Protein AF-A0A6B2UIZ3-F1 (afdb_monomer)

pLDDT: mean 94.84, std 8.5, range [46.62, 98.62]

Foldseek 3Di:
DPDPDQQFDDFDQADLQQQDGNVDGCAGRNRDGPQDQQQQLRDTRPPQPVDLVSSVVSNVVCVVVVSHGNNVVPQDPPDDSVVSNVNNDPRSD

Radius of gyration: 14.39 Å; Cα contacts (8 Å, |Δi|>4): 149; chains: 1; bounding box: 36×18×50 Å

Mean predicted aligned error: 3.67 Å

Sequence (93 aa):
MAREEWPVVPVEEICRVCGLDGDGALWDAYGAPQYHLCPCCGVAAGLGDVDREYVTSNRAAWLASGGEWKEPGFRPAGWSREEQLAQIPERWR

Structure (mmCIF, N/CA/C/O backbone):
data_AF-A0A6B2UIZ3-F1
#
_entry.id   AF-A0A6B2UIZ3-F1
#
loop_
_atom_site.group_PDB
_atom_site.id
_atom_site.type_symbol
_atom_site.label_atom_id
_atom_site.label_alt_id
_atom_site.label_comp_id
_atom_site.label_asym_id
_atom_site.label_entity_id
_atom_site.label_seq_id
_atom_site.pdbx_PDB_ins_code
_atom_site.Cartn_x
_atom_site.Cartn_y
_atom_site.Cartn_z
_atom_site.occupancy
_atom_site.B_iso_or_equiv
_atom_site.auth_seq_id
_atom_site.auth_comp_id
_atom_site.auth_asym_id
_atom_site.auth_atom_id
_atom_site.pdbx_PDB_model_num
ATOM 1 N N . MET A 1 1 ? 17.627 -5.833 -37.592 1.00 46.62 1 MET A N 1
ATOM 2 C CA . MET A 1 1 ? 16.836 -5.154 -36.548 1.00 46.62 1 MET A CA 1
ATOM 3 C C . MET A 1 1 ? 16.725 -6.125 -35.385 1.00 46.62 1 MET A C 1
ATOM 5 O O . MET A 1 1 ? 15.951 -7.069 -35.483 1.00 46.62 1 MET A O 1
ATOM 9 N N . ALA A 1 2 ? 17.583 -6.005 -34.370 1.00 56.41 2 ALA A N 1
ATOM 10 C CA . ALA A 1 2 ? 17.412 -6.795 -33.153 1.00 56.41 2 ALA A CA 1
ATOM 11 C C . ALA A 1 2 ? 16.134 -6.293 -32.472 1.00 56.41 2 ALA A C 1
ATOM 13 O O . ALA A 1 2 ? 15.961 -5.085 -32.329 1.00 56.41 2 ALA A O 1
ATOM 14 N N . ARG A 1 3 ? 15.200 -7.191 -32.154 1.00 63.97 3 ARG A N 1
ATOM 15 C CA . ARG A 1 3 ? 14.045 -6.834 -31.327 1.00 63.97 3 ARG A CA 1
ATOM 16 C C . ARG A 1 3 ? 14.617 -6.624 -29.929 1.00 63.97 3 ARG A C 1
ATOM 18 O O . ARG A 1 3 ? 15.154 -7.570 -29.368 1.00 63.97 3 ARG A O 1
ATOM 25 N N . GLU A 1 4 ? 14.602 -5.396 -29.429 1.00 70.00 4 GLU A N 1
ATOM 26 C CA . GLU A 1 4 ? 14.954 -5.132 -28.034 1.00 70.00 4 GLU A CA 1
ATOM 27 C C . GLU A 1 4 ? 13.906 -5.819 -27.154 1.00 70.00 4 GLU A C 1
ATOM 29 O O . GLU A 1 4 ? 12.751 -5.400 -27.082 1.00 70.00 4 GLU A O 1
ATOM 34 N N . GLU A 1 5 ? 14.293 -6.947 -26.563 1.00 79.69 5 GLU A N 1
ATOM 35 C CA . GLU A 1 5 ? 13.489 -7.666 -25.583 1.00 79.69 5 GLU A CA 1
ATOM 36 C C . GLU A 1 5 ? 13.657 -6.951 -24.241 1.00 79.69 5 GLU A C 1
ATOM 38 O O . GLU A 1 5 ? 14.701 -7.042 -23.596 1.00 79.69 5 GLU A O 1
ATOM 43 N N . TRP A 1 6 ? 12.646 -6.176 -23.846 1.00 75.81 6 TRP A N 1
ATOM 44 C CA . TRP A 1 6 ? 12.629 -5.523 -22.540 1.00 75.81 6 TRP A CA 1
ATOM 45 C C . TRP A 1 6 ? 12.474 -6.580 -21.442 1.00 75.81 6 TRP A C 1
ATOM 47 O O . TRP A 1 6 ? 11.652 -7.489 -21.595 1.00 75.81 6 TRP A O 1
ATOM 57 N N . PRO A 1 7 ? 13.237 -6.487 -20.337 1.00 84.38 7 PRO A N 1
ATOM 58 C CA . PRO A 1 7 ? 13.083 -7.417 -19.232 1.00 84.38 7 PRO A CA 1
ATOM 59 C C . PRO A 1 7 ? 11.677 -7.277 -18.650 1.00 84.38 7 PRO A C 1
ATOM 61 O O . PRO A 1 7 ? 11.263 -6.183 -18.269 1.00 84.38 7 PRO A O 1
ATOM 64 N N . VAL A 1 8 ? 10.954 -8.394 -18.584 1.00 91.69 8 VAL A N 1
ATOM 65 C CA . VAL A 1 8 ? 9.653 -8.448 -17.917 1.00 91.69 8 VAL A CA 1
ATOM 66 C C . VAL A 1 8 ? 9.842 -8.714 -16.425 1.00 91.69 8 VAL A C 1
ATOM 68 O O . VAL A 1 8 ? 10.675 -9.528 -16.023 1.00 91.69 8 VAL A O 1
ATOM 71 N N . VAL A 1 9 ? 9.062 -8.027 -15.600 1.00 92.06 9 VAL A N 1
ATOM 72 C CA . VAL A 1 9 ? 8.981 -8.209 -14.148 1.00 92.06 9 VAL A CA 1
ATOM 73 C C . VAL A 1 9 ? 7.610 -8.783 -13.771 1.00 92.06 9 VAL A C 1
ATOM 75 O O . VAL A 1 9 ? 6.674 -8.716 -14.569 1.00 92.06 9 VAL A O 1
ATOM 78 N N . PRO A 1 10 ? 7.451 -9.374 -12.575 1.00 94.62 10 PRO A N 1
ATOM 79 C CA . PRO A 1 10 ? 6.140 -9.818 -12.116 1.00 94.62 10 PRO A CA 1
ATOM 80 C C . PRO A 1 10 ? 5.149 -8.652 -12.004 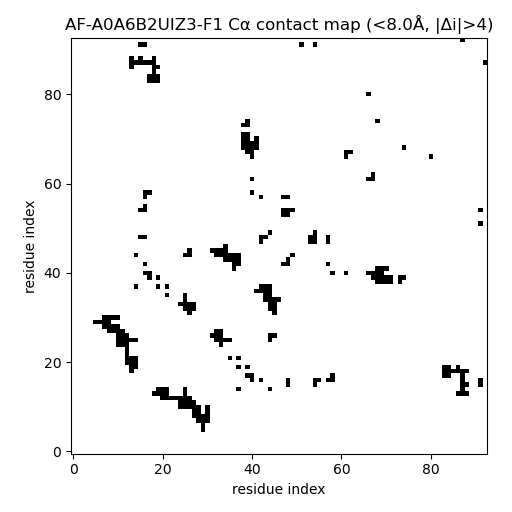1.00 94.62 10 PRO A C 1
ATOM 82 O O . PRO A 1 10 ? 5.481 -7.627 -11.408 1.00 94.62 10 PRO A O 1
ATOM 85 N N . VAL A 1 11 ? 3.933 -8.852 -12.520 1.00 97.00 11 VAL A N 1
ATOM 86 C CA . VAL A 1 11 ? 2.789 -7.953 -12.298 1.00 97.00 11 VAL A CA 1
ATOM 87 C C . VAL A 1 11 ? 2.472 -7.908 -10.803 1.00 97.00 11 VAL A C 1
ATOM 89 O O . VAL A 1 11 ? 2.529 -8.932 -10.117 1.00 97.00 11 VAL A O 1
ATOM 92 N N . GLU A 1 12 ? 2.140 -6.727 -10.289 1.00 97.94 12 GLU A N 1
ATOM 93 C CA . GLU A 1 12 ? 1.710 -6.547 -8.902 1.00 97.94 12 GLU A CA 1
ATOM 94 C C . GLU A 1 12 ? 0.284 -6.027 -8.863 1.00 97.94 12 GLU A C 1
ATOM 96 O O . GLU A 1 12 ? 0.003 -4.959 -9.398 1.00 97.94 12 GLU A O 1
ATOM 101 N N . GLU A 1 13 ? -0.588 -6.760 -8.182 1.00 98.31 13 GLU A N 1
ATOM 102 C CA . GLU A 1 13 ? -2.008 -6.418 -8.013 1.00 98.31 13 GLU A CA 1
ATOM 103 C C . GLU A 1 13 ? -2.324 -6.041 -6.560 1.00 98.31 13 GLU A C 1
ATOM 105 O O . GLU A 1 13 ? -3.376 -5.497 -6.258 1.00 98.31 13 GLU A O 1
ATOM 110 N N . ILE A 1 14 ? -1.379 -6.270 -5.642 1.00 98.50 14 ILE A N 1
ATOM 111 C CA . IL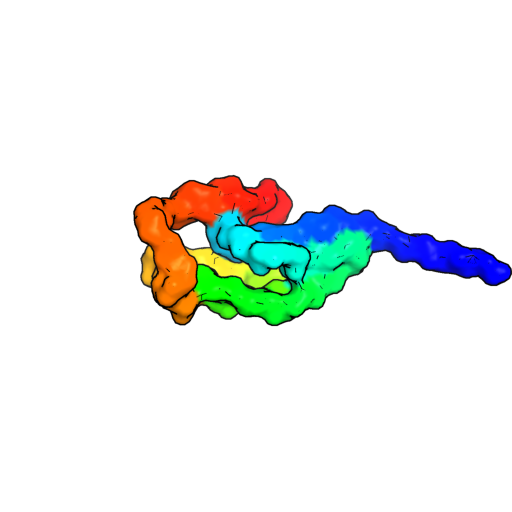E A 1 14 ? -1.546 -5.983 -4.219 1.00 98.50 14 ILE A CA 1
ATOM 112 C C . ILE A 1 14 ? -0.931 -4.632 -3.878 1.00 98.50 14 ILE A C 1
ATOM 114 O O . ILE A 1 14 ? 0.241 -4.370 -4.166 1.00 98.50 14 ILE A O 1
ATOM 118 N N . CYS A 1 15 ? -1.700 -3.782 -3.197 1.00 98.50 15 CYS A N 1
ATOM 119 C CA . CYS A 1 15 ? -1.215 -2.512 -2.686 1.00 98.50 15 CYS A CA 1
ATOM 120 C C . CYS A 1 15 ? -0.022 -2.753 -1.758 1.00 98.50 15 CYS A C 1
ATOM 122 O O . CYS A 1 15 ? -0.161 -3.309 -0.666 1.00 98.50 15 CYS A O 1
ATOM 124 N N . ARG A 1 16 ? 1.152 -2.264 -2.165 1.00 98.44 16 ARG A N 1
ATOM 125 C CA . ARG A 1 16 ? 2.404 -2.437 -1.419 1.00 98.44 16 ARG A CA 1
ATOM 126 C C . ARG A 1 16 ? 2.310 -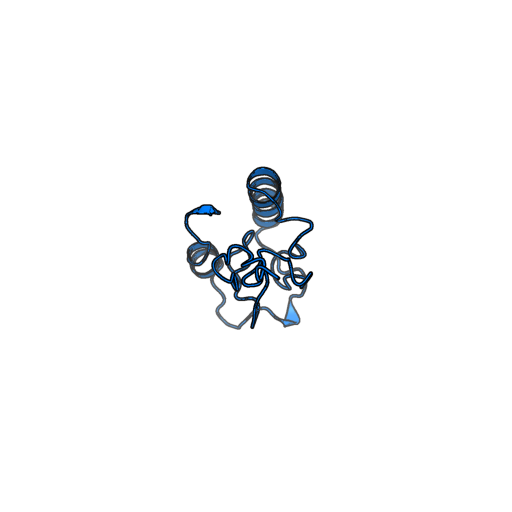1.890 0.005 1.00 98.44 16 ARG A C 1
ATOM 128 O O . ARG A 1 16 ? 2.963 -2.409 0.900 1.00 98.44 16 ARG A O 1
ATOM 135 N N . VAL A 1 17 ? 1.487 -0.864 0.235 1.00 98.62 17 VAL A N 1
ATOM 136 C CA . VAL A 1 17 ? 1.351 -0.179 1.529 1.00 98.62 17 VAL A CA 1
ATOM 137 C C . VAL A 1 17 ? 0.460 -0.943 2.503 1.00 98.62 17 VAL A C 1
ATOM 139 O O . VAL A 1 17 ? 0.871 -1.172 3.637 1.00 98.62 17 VAL A O 1
ATOM 142 N N . CYS A 1 18 ? -0.743 -1.344 2.091 1.00 98.44 18 CYS A N 1
ATOM 143 C CA . CYS A 1 18 ? -1.748 -1.876 3.020 1.00 98.44 18 CYS A CA 1
ATOM 144 C C . CYS A 1 18 ? -2.222 -3.298 2.717 1.00 98.44 18 CYS A C 1
ATOM 146 O O . CYS A 1 18 ? -2.980 -3.836 3.518 1.00 98.44 18 CYS A O 1
ATOM 148 N N . GLY A 1 19 ? -1.808 -3.891 1.595 1.00 98.25 19 GLY A N 1
ATOM 149 C CA . GLY A 1 19 ? -2.161 -5.258 1.214 1.00 98.25 19 GLY A CA 1
ATOM 150 C C . GLY A 1 19 ? -3.547 -5.434 0.587 1.00 98.25 19 GLY A C 1
ATOM 151 O O . GLY A 1 19 ? -3.956 -6.560 0.342 1.00 98.25 19 GLY A O 1
ATOM 152 N N . LEU A 1 20 ? -4.288 -4.352 0.325 1.00 98.38 20 LEU A N 1
ATOM 153 C CA . LEU A 1 20 ? -5.551 -4.449 -0.411 1.00 98.38 20 LEU A CA 1
ATOM 154 C C . LEU A 1 20 ? -5.291 -4.889 -1.864 1.00 98.38 20 LEU A C 1
ATOM 156 O O . LEU A 1 20 ? -4.369 -4.365 -2.492 1.00 98.38 20 LEU A O 1
ATOM 160 N N . ASP A 1 21 ? -6.112 -5.802 -2.380 1.00 97.62 21 ASP A N 1
ATOM 161 C CA . ASP A 1 21 ? -6.165 -6.135 -3.807 1.00 97.62 21 ASP A CA 1
ATOM 162 C C . ASP A 1 21 ? -6.636 -4.920 -4.629 1.00 97.62 21 ASP A C 1
ATOM 164 O O . ASP A 1 21 ? -7.547 -4.196 -4.227 1.00 97.62 21 ASP A O 1
ATOM 168 N N . GLY A 1 22 ? -5.958 -4.643 -5.738 1.00 95.69 22 GLY A N 1
ATOM 169 C CA . GLY A 1 22 ? -6.224 -3.508 -6.615 1.00 95.69 22 GLY A CA 1
ATOM 170 C C . GLY A 1 22 ? -7.337 -3.734 -7.640 1.00 95.69 22 GLY A C 1
ATOM 171 O O . GLY A 1 22 ? -7.590 -2.817 -8.419 1.00 95.69 22 GLY A O 1
ATOM 172 N N . ASP A 1 23 ? -7.960 -4.917 -7.673 1.00 94.88 23 ASP A N 1
ATOM 173 C CA . ASP A 1 23 ? -8.885 -5.375 -8.720 1.00 94.88 23 ASP A CA 1
ATOM 174 C C . ASP A 1 23 ? -8.256 -5.307 -10.130 1.00 94.88 23 ASP A C 1
ATOM 176 O O . ASP A 1 23 ? -8.915 -5.028 -11.136 1.00 94.88 23 ASP A O 1
ATOM 180 N N . GLY A 1 24 ? -6.942 -5.546 -10.197 1.00 95.56 24 GLY A N 1
ATOM 181 C CA . GLY A 1 24 ? -6.130 -5.489 -11.408 1.00 95.56 24 GLY A CA 1
ATOM 182 C C . GLY A 1 24 ? -4.692 -5.045 -11.143 1.00 95.56 24 GLY A C 1
ATOM 183 O O . GLY A 1 24 ? -4.269 -4.840 -10.004 1.00 95.56 24 GLY A O 1
ATOM 184 N N . ALA A 1 25 ? -3.922 -4.884 -12.222 1.00 97.06 25 ALA A N 1
ATOM 185 C CA . ALA A 1 25 ? -2.524 -4.480 -12.132 1.00 97.06 25 ALA A CA 1
ATOM 186 C C . ALA A 1 25 ? -2.381 -3.078 -11.513 1.00 97.06 25 ALA A C 1
ATOM 188 O O . ALA A 1 25 ? -2.899 -2.092 -12.028 1.00 97.06 25 ALA A O 1
ATOM 189 N N . LEU A 1 26 ? -1.604 -2.980 -10.439 1.00 98.06 26 LEU A N 1
ATOM 190 C CA . LEU A 1 26 ? -1.075 -1.728 -9.896 1.00 98.06 26 LEU A CA 1
ATOM 191 C C . LEU A 1 26 ? 0.298 -1.416 -10.494 1.00 98.06 26 LEU A C 1
ATOM 193 O O . LEU A 1 26 ? 0.636 -0.248 -10.684 1.00 98.06 26 LEU A O 1
ATOM 197 N N . TRP A 1 27 ? 1.064 -2.462 -10.810 1.00 97.81 27 TRP A N 1
ATOM 198 C CA . TRP A 1 27 ? 2.326 -2.411 -11.541 1.00 97.81 27 TRP A CA 1
ATOM 199 C C . TRP A 1 27 ? 2.319 -3.488 -12.623 1.00 97.81 27 TRP A C 1
ATOM 201 O O . TRP A 1 27 ? 2.015 -4.646 -12.336 1.00 97.81 27 TRP A O 1
ATOM 211 N N . ASP A 1 28 ? 2.619 -3.112 -13.863 1.00 96.62 28 ASP A N 1
ATOM 212 C CA . ASP A 1 28 ? 2.560 -4.029 -15.000 1.00 96.62 28 ASP A CA 1
ATOM 213 C C . ASP A 1 28 ? 3.830 -4.879 -15.166 1.00 96.62 28 ASP A C 1
ATOM 215 O O . ASP A 1 28 ? 4.797 -4.786 -14.405 1.00 96.62 28 ASP A O 1
ATOM 219 N N . ALA A 1 29 ? 3.832 -5.714 -16.207 1.00 96.44 29 ALA A N 1
ATOM 220 C CA . ALA A 1 29 ? 4.936 -6.615 -16.513 1.00 96.44 29 ALA A CA 1
ATOM 221 C C . ALA A 1 29 ? 6.227 -5.900 -16.952 1.00 96.44 29 ALA A C 1
ATOM 223 O O . ALA A 1 29 ? 7.245 -6.558 -17.132 1.00 96.44 29 ALA A O 1
ATOM 224 N N . TYR A 1 30 ? 6.216 -4.579 -17.124 1.00 94.75 30 TYR A N 1
ATOM 225 C CA . TYR A 1 30 ? 7.393 -3.762 -17.428 1.00 94.75 30 TYR A CA 1
ATOM 226 C C . TYR A 1 30 ? 7.820 -2.906 -16.230 1.00 94.75 30 TYR A C 1
ATOM 228 O O . TYR A 1 30 ? 8.745 -2.102 -16.336 1.00 94.75 30 TYR A O 1
ATOM 236 N N . GLY A 1 31 ? 7.164 -3.083 -15.078 1.00 94.00 31 GLY A N 1
ATOM 237 C CA . GLY A 1 31 ? 7.429 -2.321 -13.866 1.00 94.00 31 GLY A CA 1
ATOM 238 C C . GLY A 1 31 ? 6.871 -0.903 -13.926 1.00 94.00 31 GLY A C 1
ATOM 239 O O . GLY A 1 31 ? 7.315 -0.057 -13.150 1.00 94.00 31 GLY A O 1
ATOM 240 N N . ALA A 1 32 ? 5.922 -0.626 -14.823 1.00 96.25 32 ALA A N 1
ATOM 241 C CA . ALA A 1 32 ? 5.256 0.663 -14.889 1.00 96.25 32 ALA A CA 1
ATOM 242 C C . ALA A 1 32 ? 4.037 0.686 -13.948 1.00 96.25 32 ALA A C 1
ATOM 244 O O . ALA A 1 32 ? 3.198 -0.225 -13.989 1.00 96.25 32 ALA A O 1
ATOM 245 N N . PRO A 1 33 ? 3.909 1.720 -13.101 1.00 97.75 33 PRO A N 1
ATOM 246 C CA . PRO A 1 33 ? 2.750 1.874 -12.240 1.00 97.75 33 PRO A CA 1
ATOM 247 C C . PRO A 1 33 ? 1.515 2.267 -13.056 1.00 97.75 33 PRO A C 1
ATOM 249 O O . PRO A 1 33 ? 1.600 3.040 -14.007 1.00 97.75 33 PRO A O 1
ATOM 252 N N . GLN A 1 34 ? 0.350 1.789 -12.634 1.00 97.44 34 GLN A N 1
ATOM 253 C CA . GLN A 1 34 ? -0.940 2.118 -13.249 1.00 97.44 34 GLN A CA 1
ATOM 254 C C . GLN A 1 34 ? -1.625 3.326 -12.586 1.00 97.44 34 GLN A C 1
ATOM 256 O O . GLN A 1 34 ? -2.743 3.688 -12.940 1.00 97.44 34 GLN A O 1
ATOM 261 N N . TYR A 1 35 ? -0.962 3.963 -11.612 1.00 97.25 35 TYR A N 1
ATOM 262 C CA . TYR A 1 35 ? -1.431 5.162 -10.904 1.00 97.25 35 TYR A CA 1
ATOM 263 C C . TYR A 1 35 ? -2.802 5.033 -10.222 1.00 97.25 35 TYR A C 1
ATOM 265 O O . TYR A 1 35 ? -3.424 6.036 -9.866 1.00 97.25 35 TYR A O 1
ATOM 273 N N . HIS A 1 36 ? -3.262 3.803 -9.983 1.00 96.38 36 HIS A N 1
ATOM 274 C CA . HIS A 1 36 ? -4.482 3.544 -9.231 1.00 96.38 36 HIS A CA 1
ATOM 275 C C . HIS A 1 36 ? -4.340 4.011 -7.781 1.00 96.38 36 HIS A C 1
ATOM 277 O O . HIS A 1 36 ? -3.348 3.722 -7.106 1.00 96.38 36 HIS A O 1
ATOM 283 N N . LEU A 1 37 ? -5.356 4.737 -7.311 1.00 97.88 37 LEU A N 1
ATOM 284 C CA . LEU A 1 37 ? -5.471 5.182 -5.929 1.00 97.88 37 LEU A CA 1
ATOM 285 C C . LEU A 1 37 ? -6.066 4.057 -5.082 1.00 97.88 37 LEU A C 1
ATOM 287 O O . LEU A 1 37 ? -7.188 3.624 -5.329 1.00 97.88 37 LEU A O 1
ATOM 291 N N . CYS A 1 38 ? -5.341 3.610 -4.061 1.00 98.50 38 CYS A N 1
ATOM 292 C CA . CYS A 1 38 ? -5.849 2.600 -3.142 1.00 98.50 38 CYS A CA 1
ATOM 293 C C . CYS A 1 38 ? -6.996 3.180 -2.287 1.00 98.50 38 CYS A C 1
ATOM 295 O O . CYS A 1 38 ? -6.745 4.107 -1.510 1.00 98.50 38 CYS A O 1
ATOM 297 N N . PRO A 1 39 ? -8.226 2.630 -2.334 1.00 98.38 39 PRO A N 1
ATOM 298 C CA . PRO A 1 39 ? -9.350 3.145 -1.545 1.00 98.38 39 PRO A CA 1
ATOM 299 C C . PRO A 1 39 ? -9.185 2.898 -0.036 1.00 98.38 39 PRO A C 1
ATOM 301 O O . PRO A 1 39 ? -9.819 3.572 0.776 1.00 98.38 39 PRO A O 1
ATOM 304 N N . CYS A 1 40 ? -8.313 1.964 0.361 1.00 98.56 40 CYS A N 1
ATOM 305 C CA . CYS A 1 40 ? -7.999 1.716 1.765 1.00 98.56 40 CYS A CA 1
ATOM 306 C C . CYS A 1 40 ? -6.984 2.735 2.306 1.00 98.56 40 CYS A C 1
ATOM 308 O O . CYS A 1 40 ? -7.357 3.594 3.096 1.00 98.56 40 CYS A O 1
ATOM 310 N N . CYS A 1 41 ? -5.718 2.694 1.882 1.00 98.44 41 CYS A N 1
ATOM 311 C CA . CYS A 1 41 ? -4.685 3.568 2.463 1.00 98.44 41 CYS A CA 1
ATOM 312 C C . CYS A 1 41 ? -4.547 4.945 1.795 1.00 98.44 41 CYS A C 1
ATOM 314 O O . CYS A 1 41 ? -3.858 5.812 2.327 1.00 98.44 41 CYS A O 1
ATOM 316 N N . GLY A 1 42 ? -5.169 5.162 0.633 1.00 98.00 42 GLY A N 1
ATOM 317 C CA . GLY A 1 42 ? -5.098 6.427 -0.100 1.00 98.00 42 GLY A CA 1
ATOM 318 C C . GLY A 1 42 ? -3.785 6.676 -0.847 1.00 98.00 42 GLY A C 1
ATOM 319 O O . GLY A 1 42 ? -3.597 7.769 -1.372 1.00 98.00 42 GLY A O 1
ATOM 320 N N . VAL A 1 43 ? -2.873 5.702 -0.912 1.00 98.25 43 VAL A N 1
ATOM 321 C CA . VAL A 1 43 ? -1.644 5.811 -1.712 1.00 98.25 43 VAL A CA 1
ATOM 322 C C . VAL A 1 43 ? -1.922 5.450 -3.169 1.00 98.25 43 VAL A C 1
ATOM 324 O O . VAL A 1 43 ? -2.612 4.470 -3.449 1.00 98.25 43 VAL A O 1
ATOM 327 N N . ALA A 1 44 ? -1.369 6.241 -4.089 1.00 97.94 44 ALA A N 1
ATOM 328 C CA . ALA A 1 44 ? -1.372 5.947 -5.516 1.00 97.94 44 ALA A CA 1
ATOM 329 C C . ALA A 1 44 ? -0.127 5.142 -5.916 1.00 97.94 44 ALA A C 1
ATOM 331 O O . ALA A 1 44 ? 0.995 5.514 -5.542 1.00 97.94 44 ALA A O 1
ATOM 332 N N . ALA A 1 45 ? -0.339 4.082 -6.701 1.00 97.88 45 ALA A N 1
ATOM 333 C CA . ALA A 1 45 ? 0.735 3.276 -7.273 1.00 97.88 45 ALA A CA 1
ATOM 334 C C . ALA A 1 45 ? 1.686 4.152 -8.107 1.00 97.88 45 ALA A C 1
ATOM 336 O O . ALA A 1 45 ? 1.247 4.966 -8.917 1.00 97.88 45 ALA A O 1
ATOM 337 N N . GLY A 1 46 ? 2.992 4.013 -7.913 1.00 97.19 46 GLY A N 1
ATOM 338 C CA . GLY A 1 46 ? 4.012 4.802 -8.599 1.00 97.19 46 GLY A CA 1
ATOM 339 C C . GLY A 1 46 ? 4.301 6.175 -8.002 1.00 97.19 46 GLY A C 1
ATOM 340 O O . GLY A 1 46 ? 5.136 6.885 -8.557 1.00 97.19 46 GLY A O 1
ATOM 341 N N . LEU A 1 47 ? 3.645 6.563 -6.902 1.00 96.44 47 LEU A N 1
ATOM 342 C CA . LEU A 1 47 ? 3.903 7.837 -6.217 1.00 96.44 47 LEU A CA 1
ATOM 343 C C . LEU A 1 47 ? 4.298 7.628 -4.754 1.00 96.44 47 LEU A C 1
ATOM 345 O O . LEU A 1 47 ? 5.382 8.033 -4.349 1.00 96.44 47 LEU A O 1
ATOM 349 N N . GLY A 1 48 ? 3.437 6.986 -3.961 1.00 95.69 48 GLY A N 1
ATOM 350 C CA . GLY A 1 48 ? 3.687 6.759 -2.529 1.00 95.69 48 GLY A CA 1
ATOM 351 C C . GLY A 1 48 ? 4.209 5.361 -2.195 1.00 95.69 48 GLY A C 1
ATOM 352 O O . GLY A 1 48 ? 4.311 5.007 -1.023 1.00 95.69 48 GLY A O 1
ATOM 353 N N . ASP A 1 49 ? 4.504 4.548 -3.206 1.00 97.81 49 ASP A N 1
ATOM 354 C CA . ASP A 1 49 ? 4.915 3.153 -3.051 1.00 97.81 49 ASP A CA 1
ATOM 355 C C . ASP A 1 49 ? 6.075 2.756 -3.986 1.00 97.81 49 ASP A C 1
ATOM 357 O O . ASP A 1 49 ? 6.261 1.574 -4.271 1.00 97.81 49 ASP A O 1
ATOM 361 N N . VAL A 1 50 ? 6.851 3.730 -4.477 1.00 96.31 50 VAL A N 1
ATOM 362 C CA . VAL A 1 50 ? 7.936 3.517 -5.459 1.00 96.31 50 VAL A CA 1
ATOM 363 C C . VAL A 1 50 ? 9.127 2.738 -4.904 1.00 96.31 50 VAL A C 1
ATOM 365 O O . VAL A 1 50 ? 9.776 2.000 -5.642 1.00 96.31 50 VAL A O 1
ATOM 368 N N . ASP A 1 51 ? 9.393 2.865 -3.606 1.00 96.06 51 ASP A N 1
ATOM 369 C CA . ASP A 1 51 ? 10.468 2.169 -2.908 1.00 96.06 51 ASP A CA 1
ATOM 370 C C . ASP A 1 51 ? 10.060 1.793 -1.476 1.00 96.06 51 ASP A C 1
ATOM 372 O O . ASP A 1 51 ? 8.981 2.142 -0.987 1.00 96.06 51 ASP A O 1
ATOM 376 N N . ARG A 1 52 ? 10.933 1.047 -0.788 1.00 96.81 52 ARG A N 1
ATOM 377 C CA . ARG A 1 52 ? 10.647 0.546 0.563 1.00 96.81 52 ARG A CA 1
ATOM 378 C C . ARG A 1 52 ? 10.518 1.655 1.604 1.00 96.81 52 ARG A C 1
ATOM 380 O O . ARG A 1 52 ? 9.785 1.456 2.571 1.00 96.81 52 ARG A O 1
ATOM 387 N N . GLU A 1 53 ? 11.204 2.781 1.445 1.00 97.00 53 GLU A N 1
ATOM 388 C CA . GLU A 1 53 ? 11.143 3.890 2.400 1.00 97.00 53 GLU A CA 1
ATOM 389 C C . GLU A 1 53 ? 9.773 4.571 2.330 1.00 97.00 53 GLU A C 1
ATOM 391 O O . GLU A 1 53 ? 9.095 4.708 3.355 1.00 97.00 53 GLU A O 1
ATOM 396 N N . TYR A 1 54 ? 9.296 4.887 1.122 1.00 97.75 54 TYR A N 1
ATOM 397 C CA . TYR A 1 54 ? 7.947 5.419 0.912 1.00 97.75 54 TYR A CA 1
ATOM 398 C C . TYR A 1 54 ? 6.865 4.422 1.329 1.00 97.75 54 TYR A C 1
ATOM 400 O O . TYR A 1 54 ? 5.923 4.798 2.026 1.00 97.75 54 TYR A O 1
ATOM 408 N N . VAL A 1 55 ? 7.009 3.141 0.977 1.00 98.44 55 VAL A N 1
ATOM 409 C CA . VAL A 1 55 ? 6.052 2.101 1.387 1.00 98.44 55 VAL A CA 1
ATOM 410 C C . VAL A 1 55 ? 5.949 2.020 2.913 1.00 98.44 55 VAL A C 1
ATOM 412 O O . VAL A 1 55 ? 4.845 2.031 3.460 1.00 98.44 55 VAL A O 1
ATOM 415 N N . THR A 1 56 ? 7.085 1.967 3.611 1.00 97.94 56 THR A N 1
ATOM 416 C CA . THR A 1 56 ? 7.122 1.800 5.072 1.00 97.94 56 THR A CA 1
ATOM 417 C C . THR A 1 56 ? 6.592 3.037 5.791 1.00 97.94 56 THR A C 1
ATOM 419 O O . THR A 1 56 ? 5.797 2.911 6.722 1.00 97.94 56 THR A O 1
ATOM 422 N N . SER A 1 57 ? 6.985 4.235 5.352 1.00 98.19 57 SER A N 1
ATOM 423 C CA . SER A 1 57 ? 6.532 5.497 5.950 1.00 98.19 57 SER A CA 1
ATOM 424 C C . SER A 1 57 ? 5.032 5.727 5.752 1.00 98.19 57 SER A C 1
ATOM 426 O O . SER A 1 57 ? 4.330 6.018 6.723 1.00 98.19 57 SER A O 1
ATOM 428 N N . ASN A 1 58 ? 4.504 5.507 4.544 1.00 98.56 58 ASN A N 1
ATOM 429 C CA . ASN A 1 58 ? 3.067 5.613 4.288 1.00 98.56 58 ASN A CA 1
ATOM 430 C C . ASN A 1 58 ? 2.265 4.557 5.055 1.00 98.56 58 ASN A C 1
ATOM 432 O O . ASN A 1 58 ? 1.207 4.868 5.603 1.00 98.56 58 ASN A O 1
ATOM 436 N N . ARG A 1 59 ? 2.776 3.323 5.160 1.00 98.44 59 ARG A N 1
ATOM 437 C CA . ARG A 1 59 ? 2.139 2.280 5.975 1.00 98.44 59 ARG A CA 1
ATOM 438 C C . ARG A 1 59 ? 2.102 2.682 7.441 1.00 98.44 59 ARG A C 1
ATOM 440 O O . ARG A 1 59 ? 1.056 2.557 8.068 1.00 98.44 59 ARG A O 1
ATOM 447 N N . ALA A 1 60 ? 3.211 3.174 7.987 1.00 98.38 60 ALA A N 1
ATOM 448 C CA . ALA A 1 60 ? 3.274 3.624 9.372 1.00 98.38 60 ALA A CA 1
ATOM 449 C C . ALA A 1 60 ? 2.284 4.768 9.639 1.00 98.38 60 ALA A C 1
ATOM 451 O O . ALA A 1 60 ? 1.575 4.729 10.641 1.00 98.38 60 ALA A O 1
ATOM 452 N N . ALA A 1 61 ? 2.179 5.739 8.727 1.00 98.31 61 ALA A N 1
ATOM 453 C CA . ALA A 1 61 ? 1.217 6.835 8.833 1.00 98.31 61 ALA A CA 1
ATOM 454 C C . ALA A 1 61 ? -0.239 6.338 8.815 1.00 98.31 61 ALA A C 1
ATOM 456 O O . ALA A 1 61 ? -1.037 6.732 9.665 1.00 98.31 61 ALA A O 1
ATOM 457 N N . TRP A 1 62 ? -0.573 5.426 7.900 1.00 98.44 62 TRP A N 1
ATOM 458 C CA . TRP A 1 62 ? -1.895 4.801 7.838 1.00 98.44 62 TRP A CA 1
ATOM 459 C C . TRP A 1 62 ? -2.209 3.971 9.092 1.00 98.44 62 TRP A C 1
ATOM 461 O O . TRP A 1 62 ? -3.305 4.047 9.639 1.00 98.44 62 TRP A O 1
ATOM 471 N N . LEU A 1 63 ? -1.244 3.212 9.613 1.00 98.25 63 LEU A N 1
ATOM 472 C CA . LEU A 1 63 ? -1.424 2.462 10.859 1.00 98.25 63 LEU A CA 1
ATOM 473 C C . LEU A 1 63 ? -1.591 3.389 12.069 1.00 98.25 63 LEU A C 1
ATOM 475 O O . LEU A 1 63 ? -2.403 3.097 12.946 1.00 98.25 63 LEU A O 1
ATOM 479 N N . ALA A 1 64 ? -0.874 4.514 12.104 1.00 98.12 64 ALA A N 1
ATOM 480 C CA . ALA A 1 64 ? -0.987 5.515 13.162 1.00 98.12 64 ALA A CA 1
ATOM 481 C C . ALA A 1 64 ? -2.365 6.197 13.192 1.00 98.12 64 ALA A C 1
ATOM 483 O O . ALA A 1 64 ? -2.809 6.598 14.266 1.00 98.12 64 ALA A O 1
ATOM 484 N N . SER A 1 65 ? -3.074 6.274 12.058 1.00 96.19 65 SER A N 1
ATO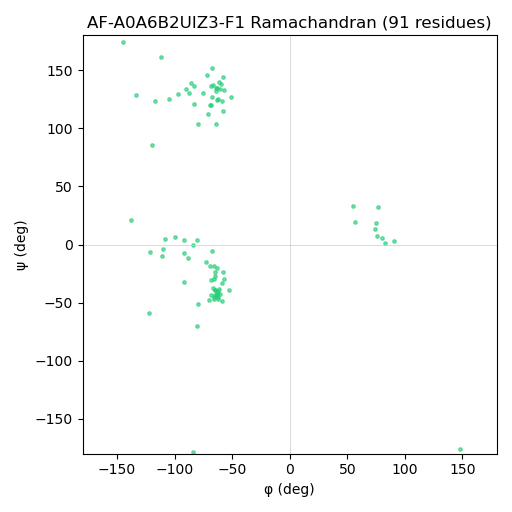M 485 C CA . SER A 1 65 ? -4.476 6.714 12.021 1.00 96.19 65 SER A CA 1
ATOM 486 C C . SER A 1 65 ? -5.477 5.615 12.398 1.00 96.19 65 SER A C 1
ATOM 488 O O . SER A 1 65 ? -6.679 5.832 12.336 1.00 96.19 65 SER A O 1
ATOM 490 N N . GLY A 1 66 ? -5.012 4.424 12.787 1.00 95.94 66 GLY A N 1
ATOM 491 C CA . GLY A 1 66 ? -5.861 3.272 13.096 1.00 95.94 66 GLY A CA 1
ATOM 492 C C . GLY A 1 66 ? -6.146 2.367 11.895 1.00 95.94 66 GLY A C 1
ATOM 493 O O . GLY A 1 66 ? -6.844 1.363 12.040 1.00 95.94 66 GLY A O 1
ATOM 494 N N . GLY A 1 67 ? -5.567 2.654 10.729 1.00 95.50 67 GLY A N 1
ATOM 495 C CA . GLY A 1 67 ? -5.869 1.950 9.488 1.00 95.50 67 GLY A CA 1
ATOM 496 C C . GLY A 1 67 ? -7.201 2.390 8.879 1.00 95.50 67 GLY A C 1
ATOM 497 O O . GLY A 1 67 ? -7.916 1.574 8.293 1.00 95.50 67 GLY A O 1
ATOM 498 N N . GLU A 1 68 ? -7.568 3.660 9.063 1.00 96.25 68 GLU A N 1
ATOM 499 C CA . GLU A 1 68 ? -8.792 4.225 8.498 1.00 96.25 68 GLU A CA 1
ATOM 500 C C . GLU A 1 68 ? -8.788 4.134 6.971 1.00 96.25 68 GLU A C 1
ATOM 502 O O . GLU A 1 68 ? -7.774 4.369 6.313 1.00 96.25 68 GLU A O 1
ATOM 507 N N . TRP A 1 69 ? -9.941 3.768 6.411 1.00 98.38 69 TRP A N 1
ATOM 508 C CA . TRP A 1 69 ? -10.119 3.708 4.967 1.00 98.38 69 TRP A CA 1
ATOM 509 C C . TRP A 1 69 ? -10.260 5.116 4.406 1.00 98.38 69 TRP A C 1
ATOM 511 O O . TRP A 1 69 ? -11.092 5.890 4.881 1.00 98.38 69 TRP A O 1
ATOM 521 N N . LYS A 1 70 ? -9.486 5.427 3.365 1.00 98.19 70 LYS A N 1
ATOM 522 C CA . LYS A 1 70 ? -9.584 6.700 2.654 1.00 98.19 70 LYS A CA 1
ATOM 523 C C . LYS A 1 70 ? -10.960 6.882 2.018 1.00 98.19 70 LYS A C 1
ATOM 525 O O . LYS A 1 70 ? -11.500 7.982 2.071 1.00 98.19 70 LYS A O 1
ATOM 530 N N . GLU A 1 71 ? -11.520 5.797 1.489 1.00 97.81 71 GLU A N 1
ATOM 531 C CA . GLU A 1 71 ? -12.873 5.716 0.945 1.00 97.81 71 GLU A CA 1
ATOM 532 C C . GLU A 1 71 ? -13.686 4.666 1.728 1.00 97.81 71 GLU A C 1
ATOM 534 O O . GLU A 1 71 ? -13.757 3.498 1.330 1.00 97.81 71 GLU A O 1
ATOM 539 N N . PRO A 1 72 ? -14.315 5.037 2.863 1.00 96.69 72 PRO A N 1
ATOM 540 C CA . PRO A 1 72 ? -14.989 4.084 3.751 1.00 96.69 72 PRO A CA 1
ATOM 541 C C . PRO A 1 72 ? -16.103 3.264 3.090 1.00 96.69 72 PRO A C 1
ATOM 543 O O . PRO A 1 72 ? -16.407 2.170 3.561 1.00 96.69 72 PRO A O 1
ATOM 546 N N . GLY A 1 73 ? -16.698 3.770 2.003 1.00 97.50 73 GLY A N 1
ATOM 547 C CA . GLY A 1 73 ? -17.736 3.073 1.237 1.00 97.50 73 GLY A CA 1
ATOM 548 C C . GLY A 1 73 ? -17.252 1.806 0.524 1.00 97.50 73 GLY A C 1
ATOM 549 O O . GLY A 1 73 ? -18.075 0.959 0.193 1.00 97.50 73 GLY A O 1
ATOM 550 N N . PHE A 1 74 ? -15.939 1.649 0.333 1.00 96.81 74 PHE A N 1
ATOM 551 C CA . PHE A 1 74 ? -15.337 0.450 -0.260 1.00 96.81 74 PHE A CA 1
ATOM 552 C C . PHE A 1 74 ? -14.927 -0.590 0.785 1.00 96.81 74 PHE A C 1
ATOM 554 O O . PHE A 1 74 ? -14.535 -1.696 0.420 1.00 96.81 74 PHE A O 1
ATOM 561 N N . ARG A 1 75 ? -15.007 -0.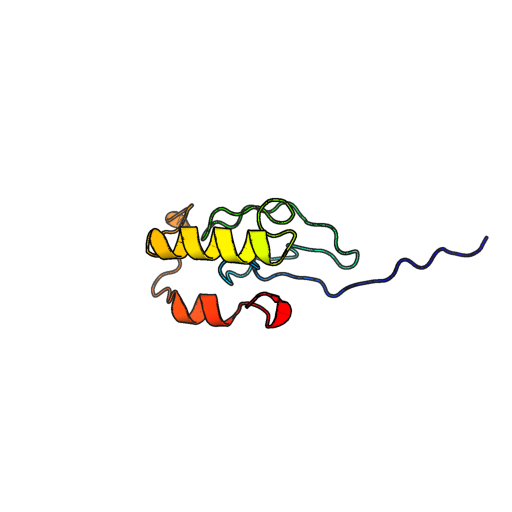268 2.085 1.00 97.25 75 ARG A N 1
ATOM 562 C CA . ARG A 1 75 ? -14.603 -1.202 3.137 1.00 97.25 75 ARG A CA 1
ATOM 563 C C . ARG A 1 75 ? -15.587 -2.376 3.201 1.00 97.25 75 ARG A C 1
ATOM 565 O O . ARG A 1 75 ? -16.761 -2.145 3.506 1.00 97.25 75 ARG A O 1
ATOM 572 N N . PRO A 1 76 ? -15.138 -3.627 2.991 1.00 95.44 76 PRO A N 1
ATOM 573 C CA . PRO A 1 76 ? -16.036 -4.770 3.019 1.00 95.44 76 PRO A CA 1
ATOM 574 C C . PRO A 1 76 ? -16.582 -5.021 4.430 1.00 95.44 76 PRO A C 1
ATOM 576 O O . PRO A 1 76 ? -15.949 -4.715 5.447 1.00 95.44 76 PRO A O 1
ATOM 579 N N . ALA A 1 77 ? -17.778 -5.604 4.501 1.00 96.38 77 ALA A N 1
ATOM 580 C CA . ALA A 1 77 ? -18.344 -6.051 5.767 1.00 96.38 77 ALA A CA 1
ATOM 581 C C . ALA A 1 77 ? -17.466 -7.158 6.374 1.00 96.38 77 ALA A C 1
ATOM 583 O O . ALA A 1 77 ? -17.059 -8.081 5.675 1.00 96.38 77 ALA A O 1
ATOM 584 N N . GLY A 1 78 ? -17.179 -7.064 7.674 1.00 95.31 78 GLY A N 1
ATOM 585 C CA . GLY A 1 78 ? -16.309 -8.027 8.358 1.00 95.31 78 GLY A CA 1
ATOM 586 C C . GLY A 1 78 ? -14.816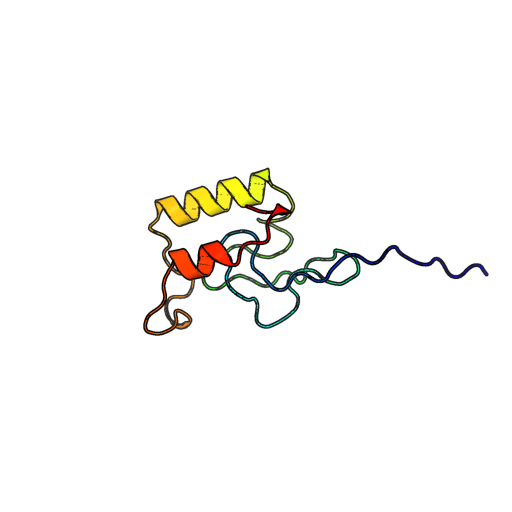 -7.878 8.047 1.00 95.31 78 GLY A C 1
ATOM 587 O O . GLY A 1 78 ? -14.052 -8.772 8.385 1.00 95.31 78 GLY A O 1
ATOM 588 N N . TRP A 1 79 ? -14.395 -6.768 7.430 1.00 96.94 79 TRP A N 1
ATOM 589 C CA . TRP A 1 79 ? -12.991 -6.496 7.123 1.00 96.94 79 TRP A CA 1
ATOM 590 C C . TRP A 1 79 ? -12.061 -6.659 8.338 1.00 96.94 79 TRP A C 1
ATOM 592 O O . TRP A 1 79 ? -12.261 -6.008 9.368 1.00 96.94 79 TRP A O 1
ATOM 602 N N . SER A 1 80 ? -11.003 -7.461 8.172 1.00 96.88 80 SER A N 1
ATOM 603 C CA . SER A 1 80 ? -9.865 -7.538 9.089 1.00 96.88 80 SER A CA 1
ATOM 604 C C . SER A 1 80 ? -8.653 -6.828 8.493 1.00 96.88 80 SER A C 1
ATOM 606 O O . SER A 1 80 ? -8.179 -7.142 7.399 1.00 96.88 80 SER A O 1
ATOM 608 N N . ARG A 1 81 ? -8.104 -5.883 9.258 1.00 96.88 81 ARG A N 1
ATOM 609 C CA . ARG A 1 81 ? -6.865 -5.188 8.902 1.00 96.88 81 ARG A CA 1
ATOM 610 C C . ARG A 1 81 ? -5.679 -6.146 8.877 1.00 96.88 81 ARG A C 1
ATOM 612 O O . ARG A 1 81 ? -4.807 -6.026 8.023 1.00 96.88 81 ARG A O 1
ATOM 619 N N . GLU A 1 82 ? -5.632 -7.071 9.826 1.00 97.00 82 GLU A N 1
ATOM 620 C CA . GLU A 1 82 ? -4.560 -8.049 9.976 1.00 97.00 82 GLU A CA 1
ATOM 621 C C . GLU A 1 82 ? -4.522 -9.012 8.780 1.00 97.00 82 GLU A C 1
ATOM 623 O O . GLU A 1 82 ? -3.448 -9.248 8.227 1.00 97.00 82 GLU A O 1
ATOM 628 N N . GLU A 1 83 ? -5.682 -9.499 8.326 1.00 97.62 83 GLU A N 1
ATOM 629 C CA . GLU A 1 83 ? -5.785 -10.331 7.117 1.00 97.62 83 GLU A CA 1
ATOM 630 C C . GLU A 1 83 ? -5.335 -9.578 5.861 1.00 97.62 83 GLU A C 1
ATOM 632 O O . GLU A 1 83 ? -4.632 -10.148 5.024 1.00 97.62 83 GLU A O 1
ATOM 637 N N . GLN A 1 84 ? -5.683 -8.290 5.748 1.00 97.81 84 GLN A N 1
ATOM 638 C CA . GLN A 1 84 ? -5.254 -7.450 4.630 1.00 97.81 84 GLN A CA 1
ATOM 639 C C . GLN A 1 84 ? -3.734 -7.232 4.637 1.00 97.81 84 GLN A C 1
ATOM 641 O O . GLN A 1 84 ? -3.073 -7.436 3.623 1.00 97.81 84 GLN A O 1
ATOM 646 N N . LEU A 1 85 ? -3.148 -6.890 5.788 1.00 98.31 85 LEU A N 1
ATOM 647 C CA . LEU A 1 85 ? -1.697 -6.722 5.933 1.00 98.31 85 LEU A CA 1
ATOM 648 C C . LEU A 1 85 ? -0.920 -8.000 5.584 1.00 98.31 85 LEU A C 1
ATOM 650 O O . LEU A 1 85 ? 0.184 -7.917 5.045 1.00 98.31 85 LEU A O 1
ATOM 654 N N . ALA A 1 86 ? -1.484 -9.180 5.852 1.00 98.12 86 ALA A N 1
ATOM 655 C CA . ALA A 1 86 ? -0.849 -10.456 5.527 1.00 98.12 86 ALA A CA 1
ATOM 656 C C . ALA A 1 86 ? -0.671 -10.683 4.012 1.00 98.12 86 ALA A C 1
ATOM 658 O O . ALA A 1 86 ? 0.236 -11.423 3.615 1.00 98.12 86 ALA A O 1
ATOM 659 N N . GLN A 1 87 ? -1.479 -10.019 3.175 1.00 98.12 87 GLN A N 1
ATOM 660 C CA . GLN A 1 87 ? -1.376 -10.091 1.712 1.00 98.12 87 GLN A CA 1
ATOM 661 C C . GLN A 1 87 ? -0.164 -9.338 1.156 1.00 98.12 87 GLN A C 1
ATOM 663 O O . GLN A 1 87 ? 0.211 -9.554 0.005 1.00 98.12 87 GLN A O 1
ATOM 668 N N . ILE A 1 88 ? 0.474 -8.465 1.946 1.00 98.19 88 ILE A N 1
ATOM 669 C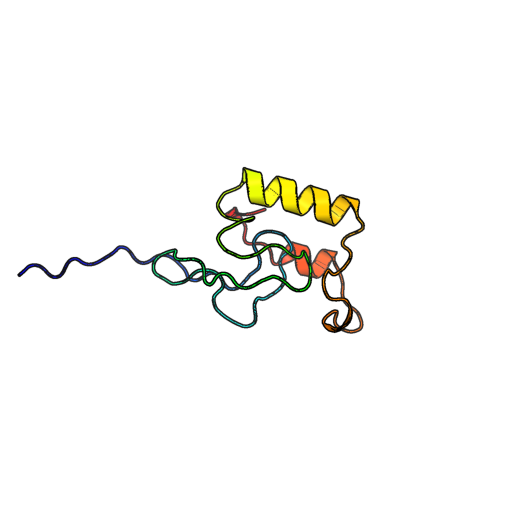 CA . ILE A 1 88 ? 1.625 -7.685 1.482 1.00 98.19 88 ILE A CA 1
ATOM 670 C C . ILE A 1 88 ? 2.738 -8.646 1.025 1.00 98.19 88 ILE A C 1
ATOM 672 O O . ILE A 1 88 ? 3.199 -9.474 1.828 1.00 98.19 88 ILE A O 1
ATOM 676 N N . PRO A 1 89 ? 3.207 -8.534 -0.237 1.00 95.56 89 PRO A N 1
ATOM 677 C CA . PRO A 1 89 ? 4.283 -9.371 -0.749 1.00 95.56 89 PRO A CA 1
ATOM 678 C C . PRO A 1 89 ? 5.554 -9.237 0.091 1.00 95.56 89 PRO A C 1
ATOM 680 O O . PRO A 1 89 ? 5.901 -8.140 0.518 1.00 95.56 89 PRO A O 1
ATOM 683 N N . GLU A 1 90 ? 6.298 -10.332 0.265 1.00 95.44 90 GLU A N 1
ATOM 684 C CA . GLU A 1 90 ? 7.468 -10.392 1.161 1.00 95.44 90 GLU A CA 1
ATOM 685 C C . GLU A 1 90 ? 8.496 -9.277 0.904 1.00 95.44 90 GLU A C 1
ATOM 687 O O . GLU A 1 90 ? 9.019 -8.675 1.837 1.00 95.44 90 GLU A O 1
ATOM 692 N N . ARG A 1 91 ? 8.737 -8.923 -0.366 1.00 94.62 91 ARG A N 1
ATOM 693 C CA . ARG A 1 91 ? 9.671 -7.839 -0.719 1.00 94.62 91 ARG A CA 1
ATOM 694 C C . ARG A 1 91 ? 9.257 -6.455 -0.203 1.00 94.62 91 ARG A C 1
ATOM 696 O O . ARG A 1 91 ? 10.108 -5.570 -0.132 1.00 94.62 91 ARG A O 1
ATOM 703 N N . TRP A 1 92 ? 7.979 -6.276 0.126 1.00 96.81 92 TRP A N 1
ATOM 704 C CA . TRP A 1 92 ? 7.377 -5.025 0.584 1.00 96.81 92 TRP A CA 1
ATOM 705 C C . TRP A 1 92 ? 6.974 -5.046 2.059 1.00 96.81 92 TRP A C 1
ATOM 707 O O . TRP A 1 92 ? 6.521 -4.010 2.547 1.00 96.81 92 TRP A O 1
ATOM 717 N N . ARG A 1 93 ? 7.116 -6.173 2.768 1.00 88.62 93 ARG A N 1
ATOM 718 C CA . ARG A 1 93 ? 6.827 -6.236 4.208 1.00 88.62 93 ARG A CA 1
ATOM 719 C C . ARG A 1 93 ? 7.736 -5.311 5.007 1.00 88.62 93 ARG A C 1
ATOM 721 O O . ARG A 1 93 ? 8.951 -5.231 4.703 1.00 88.62 93 ARG A O 1
#

Solvent-accessible surface area (backbone atoms only — not comparable to full-atom values): 5422 Å² total; per-residue (Å²): 133,83,80,84,78,74,79,71,45,80,63,35,37,52,37,56,50,54,15,48,74,60,92,45,67,32,22,37,45,73,67,48,50,61,55,51,65,36,49,47,73,57,46,30,33,64,70,46,49,72,46,72,67,43,19,50,52,52,28,51,53,36,52,71,65,72,56,60,48,67,39,62,90,73,60,60,90,87,69,52,69,67,66,29,47,68,56,30,53,77,96,56,102

Secondary structure (DSSP, 8-state):
-----PPP---B-B-TTT--B-SS-SB-TTS-B--PBPTTT-PBTTTSSSSHHHHHHHHHHHHHTTS--SSGGGPPTT--HHHHHHTS-GGG-

=== Feature glossary ===
The record interleaves many kinds of information about one protein. Here is each kind framed as the question it answers.

Q: What does the local fold look like, residue by residue?
A: A 3Di character summarizes, for each residue, the relative orientation of the Cα f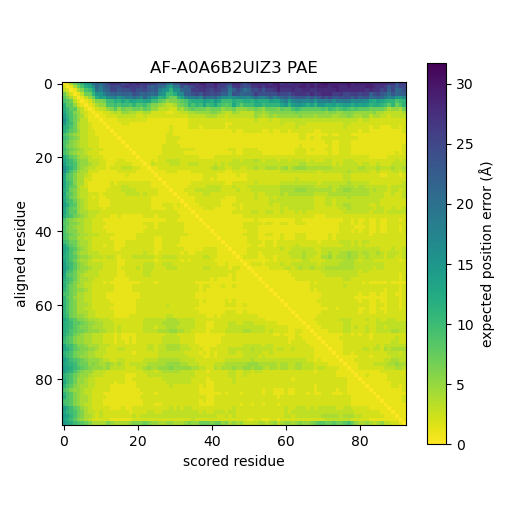rame of its nearest spatial neighbor. Because it encodes fold topology rather than chemistry, 3Di alignments detect remote structural similarity that sequence alignment misses.

Q: Which residues are in helices, strands, or loops?
A: Secondary structure is the local, repeating backbone conformation. DSSP classifies it into eight states by reading the hydrogen-bond network: three helix types (H, G, I), two β types (E, B), two non-regular types (T, S), and unstructured coil (-).

Q: How big and how compact is the whole molecule?
A: Three whole-structure scalars: the radius of gyration (RMS distance of Cα from centroid, in Å), the count of Cα–Cα contacts (pairs closer than 8 Å and separated by more than four residues in sequence — i.e. tertiary, not local, contacts), and the bounding-box dimensions. Together they distinguish compact globular folds from extended fibres or disordered chains.

Q: How confident is the AlphaFold model at each residue?
A: For AlphaFold models, the B-factor field carries pLDDT — the model's own estimate of local accuracy on a 0–100 scale. Regions with pLDDT<50 should be treated as essentially unmodeled; they often correspond to intrinsically disordered segments.

Q: What family and function is it annotated with?
A: Functional annotations link the protein to curated databases. InterPro entries identify conserved domains and families by matching the sequence against member-database signatures (Pfam, PROSITE, CDD, …). Gene Ontology (GO) terms describe molecular function, biological process, and cellular component in a controlled vocabulary. CATH places the structure in a hierarchical fold classification (Class/Architecture/Topology/Homologous-superfamily). The organism is the source species.

Q: What known structures does this most resemble?
A: Nearest PDB neighbors are the top structural matches found by Foldseek when searching this structure against the entire Protein Data Bank. Each hit reports a TM-score (0 to 1; >0.5 almost always implies the same fold) and an E-value. These are *structural* homologs — they may share no detectable sequence similarity.

Q: Which residues are buried vs exposed?
A: Solvent-accessible surface area (SASA) is the area in Å² traced out by the centre of a 1.4 Å probe sphere (a water molecule) rolled over the protein's van der Waals surface (Shrake–Rupley / Lee–Richards construction). Buried residues have near-zero SASA; fully exposed residues can exceed 200 Å². The total SASA scales roughly with the number of surface residues.

Q: What are the backbone torsion angles?
A: φ (phi) and ψ (psi) are the two rotatable backbone dihedrals per residue: φ is the C(i-1)–N–Cα–C torsion, ψ is the N–Cα–C–N(i+1) torsion, both in degrees on (−180°, 180°]. α-helical residues cluster near (−60°, −45°); β-strand residues near (−120°, +130°). A Ramachandran plot is simply a scatter of (φ, ψ) for every residue.

Q: Are the domains correctly placed relative to each other?
A: Predicted aligned error is AlphaFold's pairwise confidence. Unlike pLDDT (per-residue), PAE is per-residue-pair and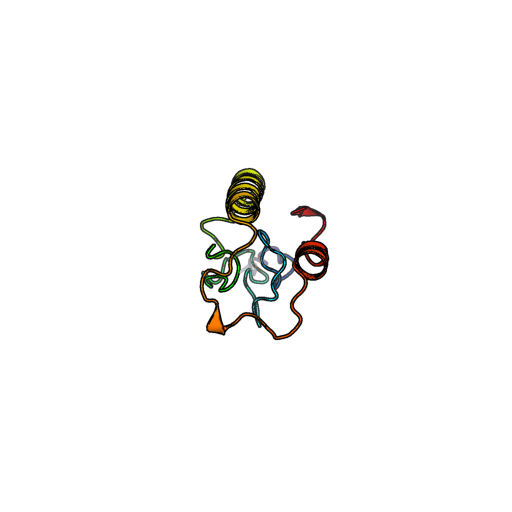 captures whether two parts of the structure are correctly placed relative to each other. Units are ångströms of expected positional error.

Q: What if only a Cα trace is available?
A: P-SEA three-state annotation labels each residue as helix, strand, or coil based purely on the geometry of the Cα trace. It serves as a fallback when the full backbone (and thus DSSP) is unavailable.

Q: What is the amino-acid chain?
A: This is the polypeptide sequence — one letter per residue, N-terminus first. Length ranges from a few dozen residues for small domains to over a thousand for large multi-domain proteins.

Q: What do the rendered images show?
A: The six renders are orthographic views along the three Cartesian axes in both directions. Representation (cartoon, sticks, or surface) and color scheme (sequence-rainbow or by-chain) vary across proteins so the training set covers all the common visualization conventions.

Q: What do the diagnostic plots show?
A: Plot images: a contact map (which residues are close in 3D, as an N×N binary image), a Ramachandran scatter (backbone torsion angles, revealing secondary-structure composition at a glance), and — for AlphaFold structures — a PAE heatmap (pairwise prediction confidence).

Q: How mobile is each atom in the crystal?
A: B-factor (Debye–Waller factor) reflects atomic displacement in the crystal lattice. It is an experimental observable (units Å²), not a prediction; low values mean the atom is pinned down, high values mean it moves or is heterogeneous across the crystal.

Q: Where is each backbone atom in 3D?
A: The mmCIF table is the protein's shape written out atom by atom. For each backbone N, Cα, C, and carbonyl O, it records an (x, y, z) coordinate triple in Å plus the residue type, chain letter, and residue number.